Protein AF-A0A7C1A187-F1 (afdb_monomer_lite)

pLDDT: mean 88.08, std 11.47, range [47.03, 96.62]

Foldseek 3Di:
DVVLVVLLVVLLVVLVVVPDDQQVDEQEEADVSSVVSSVSNVHAYEHACCDPDHPVVVVVSVHHYHPDPVVPDDPD

Radius of gyration: 12.78 Å; chains: 1; bounding box: 29×26×33 Å

Sequence (76 aa):
NHYAESKVERGKKWIAELNLNPQDVLLIGDTAHDYIVSRNIGSDCLLIANGHHNYERLAKLGVEVINSLKEITGNL

Secondary structure (DSSP, 8-state):
-HHHHHHHHHHHHHHHHHTS-GGG-EEEESSHHHHHHHHHHT-EEEEETTSSS-HHHHHTTSSEEES-GGG-----

Structure (mmCIF, N/CA/C/O backbone):
data_AF-A0A7C1A187-F1
#
_entry.id   AF-A0A7C1A187-F1
#
loop_
_atom_site.group_PDB
_atom_site.id
_atom_site.type_symbol
_atom_site.label_atom_id
_atom_site.label_alt_id
_atom_site.label_comp_id
_atom_site.label_asym_id
_atom_site.label_entity_id
_atom_site.label_seq_id
_atom_site.pdbx_PDB_ins_code
_atom_site.Cartn_x
_atom_site.Cartn_y
_atom_site.Cartn_z
_atom_site.occupancy
_atom_site.B_iso_or_equiv
_atom_site.auth_seq_id
_atom_site.auth_comp_id
_atom_site.auth_asym_id
_atom_site.auth_atom_id
_atom_site.pdbx_PDB_model_num
ATOM 1 N N . ASN A 1 1 ? 13.003 -9.982 0.562 1.00 55.44 1 ASN A N 1
ATOM 2 C CA . ASN A 1 1 ? 12.006 -10.697 1.393 1.00 55.44 1 ASN A CA 1
ATOM 3 C C . ASN A 1 1 ? 11.979 -10.231 2.851 1.00 55.44 1 ASN A C 1
ATOM 5 O O . ASN A 1 1 ? 10.887 -9.950 3.313 1.00 55.44 1 ASN A O 1
ATOM 9 N N . HIS A 1 2 ? 13.107 -10.000 3.543 1.00 55.00 2 HIS A N 1
ATOM 10 C CA . HIS A 1 2 ? 13.092 -9.500 4.941 1.00 55.00 2 HIS A CA 1
ATOM 11 C C . HIS A 1 2 ? 12.390 -8.141 5.171 1.00 55.00 2 HIS A C 1
ATOM 13 O O . HIS A 1 2 ? 11.770 -7.924 6.209 1.00 55.00 2 HIS A O 1
ATOM 19 N N . TYR A 1 3 ? 12.428 -7.218 4.203 1.00 60.19 3 TYR A N 1
ATOM 20 C CA . TYR A 1 3 ? 11.741 -5.923 4.340 1.00 60.19 3 TYR A CA 1
ATOM 21 C C . TYR A 1 3 ? 10.209 -6.030 4.254 1.00 60.19 3 TYR A C 1
ATOM 23 O O . TYR A 1 3 ? 9.517 -5.189 4.821 1.00 60.19 3 TYR A O 1
ATOM 31 N N . ALA A 1 4 ? 9.676 -7.065 3.591 1.00 64.56 4 ALA A N 1
ATOM 32 C CA . ALA A 1 4 ? 8.233 -7.284 3.475 1.00 64.56 4 ALA A CA 1
ATOM 33 C C . ALA A 1 4 ? 7.620 -7.608 4.842 1.00 64.56 4 ALA A C 1
ATOM 35 O O . ALA A 1 4 ? 6.646 -6.989 5.255 1.00 64.56 4 ALA A O 1
ATOM 36 N N . GLU A 1 5 ? 8.245 -8.542 5.561 1.00 76.38 5 GLU A N 1
ATOM 37 C CA . GLU A 1 5 ? 7.762 -9.053 6.846 1.00 76.38 5 GLU A CA 1
ATOM 38 C C . GLU A 1 5 ? 7.676 -7.939 7.896 1.00 76.38 5 GLU A C 1
ATOM 40 O O . GLU A 1 5 ? 6.655 -7.790 8.565 1.00 76.38 5 GLU A O 1
ATOM 45 N N . SER A 1 6 ? 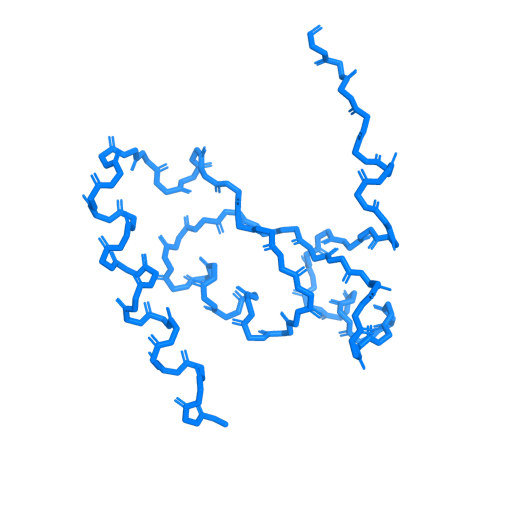8.696 -7.076 7.975 1.00 86.69 6 SER A N 1
ATOM 46 C CA . SER A 1 6 ? 8.6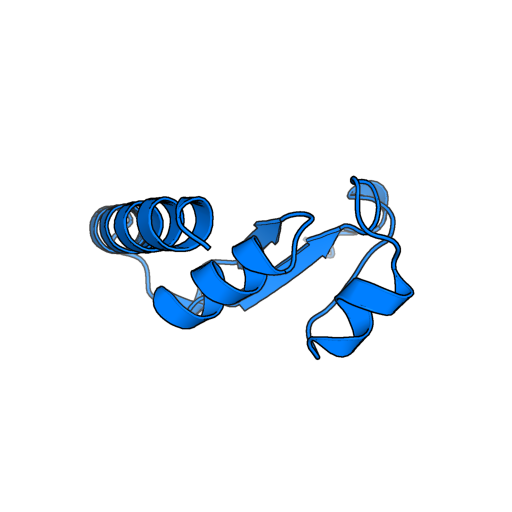80 -5.955 8.926 1.00 86.69 6 SER A CA 1
ATOM 47 C C . SER A 1 6 ? 7.622 -4.890 8.604 1.00 86.69 6 SER A C 1
ATOM 49 O O . SER A 1 6 ? 7.089 -4.265 9.525 1.00 86.69 6 SER A O 1
ATOM 51 N N . LYS A 1 7 ? 7.287 -4.684 7.320 1.00 89.00 7 LYS A N 1
ATOM 52 C CA . LYS A 1 7 ? 6.194 -3.791 6.904 1.00 89.00 7 LYS A CA 1
ATOM 53 C C . LYS A 1 7 ? 4.822 -4.402 7.188 1.00 89.00 7 LYS A C 1
ATOM 55 O O . LYS A 1 7 ? 3.947 -3.682 7.656 1.00 89.00 7 LYS A O 1
ATOM 60 N N . VAL A 1 8 ? 4.645 -5.705 6.957 1.00 94.00 8 VAL A N 1
ATOM 61 C CA . VAL A 1 8 ? 3.385 -6.415 7.240 1.00 94.00 8 VAL A CA 1
ATOM 62 C C . VAL A 1 8 ? 3.033 -6.309 8.720 1.00 94.00 8 VAL A C 1
ATOM 64 O O . VAL A 1 8 ? 1.927 -5.895 9.060 1.00 94.00 8 VAL A O 1
ATOM 67 N N . GLU A 1 9 ? 3.984 -6.602 9.607 1.00 93.81 9 GLU A N 1
ATOM 68 C CA . GLU A 1 9 ? 3.736 -6.531 11.050 1.00 93.81 9 GLU A CA 1
ATOM 69 C C . GLU A 1 9 ? 3.447 -5.104 11.522 1.00 93.81 9 GLU A C 1
ATOM 71 O O . GLU A 1 9 ? 2.593 -4.886 12.381 1.00 93.81 9 GLU A O 1
ATOM 76 N N . ARG A 1 10 ? 4.103 -4.104 10.924 1.00 93.38 10 ARG A N 1
ATOM 77 C CA . ARG A 1 10 ? 3.811 -2.696 11.215 1.00 93.38 10 ARG A CA 1
ATOM 78 C C . ARG A 1 10 ? 2.424 -2.282 10.713 1.00 93.38 10 ARG A C 1
ATOM 80 O O . ARG A 1 10 ? 1.712 -1.597 11.437 1.00 93.38 10 ARG A O 1
ATOM 87 N N . GLY A 1 11 ? 2.029 -2.731 9.523 1.00 93.19 11 GLY A N 1
ATOM 88 C CA . GLY A 1 11 ? 0.710 -2.466 8.950 1.00 93.19 11 GLY A CA 1
ATOM 89 C C . GLY A 1 11 ? -0.422 -3.062 9.787 1.00 93.19 11 GLY A C 1
ATOM 90 O O . GLY A 1 11 ? -1.398 -2.373 10.063 1.00 93.19 11 GLY A O 1
ATOM 91 N N . LYS A 1 12 ? -0.273 -4.308 10.258 1.00 94.06 12 LYS A N 1
ATOM 92 C CA . LYS A 1 12 ? -1.266 -4.953 11.136 1.00 94.06 12 LYS A CA 1
ATOM 93 C C . LYS A 1 12 ? -1.454 -4.199 12.451 1.00 94.06 12 LYS A C 1
ATOM 95 O O . LYS A 1 12 ? -2.582 -4.034 12.901 1.00 94.06 12 LYS A O 1
ATOM 100 N N . LYS A 1 13 ? -0.360 -3.726 13.061 1.00 94.62 13 LYS A N 1
ATOM 101 C CA . LYS A 1 13 ? -0.435 -2.896 14.275 1.00 94.62 13 LYS A CA 1
ATOM 102 C C . LYS A 1 13 ? -1.180 -1.595 14.002 1.00 94.62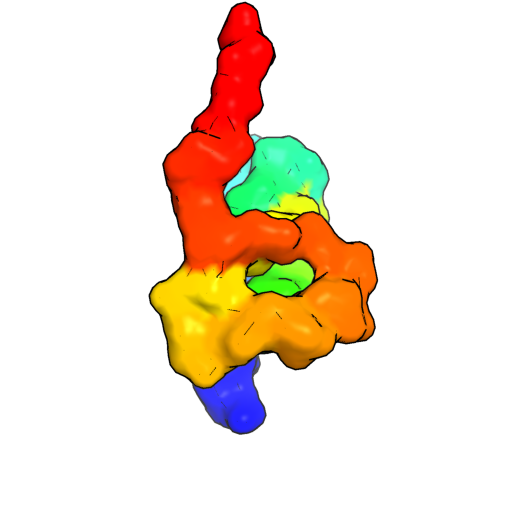 13 LYS A C 1
ATOM 104 O O . LYS A 1 13 ? -2.104 -1.259 14.729 1.00 94.62 13 LYS A O 1
ATOM 109 N N . TRP A 1 14 ? -0.829 -0.921 12.911 1.00 94.62 14 TRP A N 1
ATOM 110 C CA . TRP A 1 14 ? -1.433 0.358 12.562 1.00 94.62 14 TRP A CA 1
ATOM 111 C C . TRP A 1 14 ? -2.934 0.246 12.262 1.00 94.62 14 TRP A C 1
ATOM 113 O O . TRP A 1 14 ? -3.711 1.063 12.749 1.00 94.62 14 TRP A O 1
ATOM 123 N N . ILE A 1 15 ? -3.370 -0.791 11.534 1.00 94.19 15 ILE A N 1
ATOM 124 C CA . ILE A 1 15 ? -4.799 -0.964 11.234 1.00 94.19 15 ILE A CA 1
ATOM 125 C C . ILE A 1 15 ? -5.623 -1.289 12.485 1.00 94.19 15 ILE A C 1
ATOM 127 O O . ILE A 1 15 ? -6.755 -0.832 12.606 1.00 94.19 15 ILE A O 1
ATOM 131 N N . ALA A 1 16 ? -5.041 -2.015 13.446 1.00 92.94 16 ALA A N 1
ATOM 132 C CA . ALA A 1 16 ? -5.680 -2.280 14.731 1.00 92.94 16 ALA A CA 1
ATOM 133 C C . ALA A 1 16 ? -5.817 -1.006 15.589 1.00 92.94 16 ALA A C 1
ATOM 135 O O . ALA A 1 16 ? -6.800 -0.858 16.309 1.00 92.94 16 ALA A O 1
ATOM 136 N N . GLU A 1 17 ? -4.857 -0.080 15.497 1.00 95.69 17 GLU A N 1
ATOM 137 C CA . GLU A 1 17 ? -4.873 1.204 16.214 1.00 95.69 17 GLU A CA 1
ATOM 138 C C . GLU A 1 17 ? -5.840 2.228 15.598 1.00 95.69 17 GLU A C 1
ATOM 140 O O . GLU A 1 17 ? -6.402 3.047 16.321 1.00 95.69 17 GLU A O 1
ATOM 145 N N . LEU A 1 18 ? -6.059 2.178 14.278 1.00 92.50 18 LEU A N 1
ATOM 146 C CA . LEU A 1 18 ? -6.949 3.098 13.556 1.00 92.50 18 LEU A CA 1
ATOM 147 C C . LEU A 1 18 ? -8.424 2.975 13.968 1.00 92.50 18 LEU A C 1
ATOM 149 O O . LEU A 1 18 ? -9.176 3.928 13.781 1.00 92.50 18 LEU A O 1
ATOM 153 N N . ASN A 1 19 ? -8.839 1.828 14.521 1.00 89.50 19 ASN A N 1
ATOM 154 C CA . ASN A 1 19 ? -10.234 1.531 14.876 1.00 89.50 19 ASN A CA 1
ATOM 155 C C . ASN A 1 19 ? -11.226 1.792 13.717 1.00 89.50 19 ASN A C 1
ATOM 157 O O . ASN A 1 19 ? -12.360 2.223 13.928 1.00 89.50 19 ASN A O 1
ATOM 161 N N . LEU A 1 20 ? -10.778 1.540 12.484 1.00 93.00 20 LEU A N 1
ATOM 162 C CA . LEU A 1 20 ? -11.576 1.577 11.259 1.00 93.00 20 LEU A CA 1
ATOM 163 C C . LEU A 1 20 ? -11.765 0.154 10.735 1.00 93.00 20 LEU A C 1
ATOM 165 O O . LEU A 1 20 ? -10.956 -0.734 11.017 1.00 93.00 20 LEU A O 1
ATOM 169 N N . ASN A 1 21 ? -12.803 -0.065 9.928 1.00 94.12 21 ASN A N 1
ATOM 170 C CA . ASN A 1 21 ? -12.860 -1.274 9.118 1.00 94.12 21 ASN A CA 1
ATOM 171 C C . ASN A 1 21 ? -11.710 -1.211 8.095 1.00 94.12 21 ASN A C 1
ATOM 173 O O 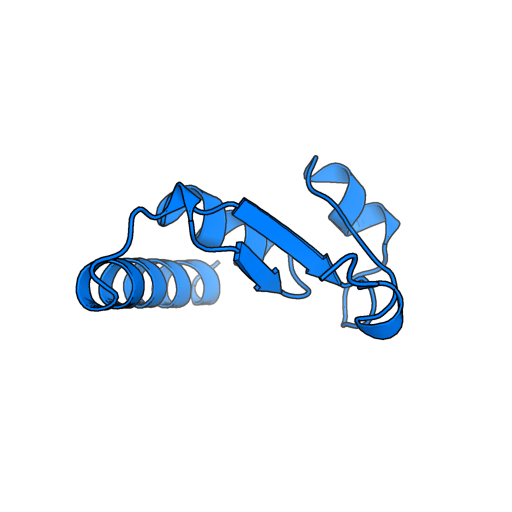. ASN A 1 21 ? -11.599 -0.205 7.396 1.00 94.12 21 ASN A O 1
ATOM 177 N N . PRO A 1 22 ? -10.859 -2.244 7.964 1.00 94.94 22 PRO A N 1
ATOM 178 C CA . PRO A 1 22 ? -9.779 -2.238 6.979 1.00 94.94 22 PRO A CA 1
ATOM 179 C C . PRO A 1 22 ? -10.229 -1.953 5.539 1.00 94.94 22 PRO A C 1
ATOM 181 O O . PRO A 1 22 ? -9.459 -1.385 4.772 1.00 94.94 22 PRO A O 1
ATOM 184 N N . GLN A 1 23 ? -11.472 -2.297 5.190 1.00 94.94 23 GLN A N 1
ATOM 185 C CA . GLN A 1 23 ? -12.063 -2.017 3.874 1.00 94.94 23 GLN A CA 1
ATOM 186 C C . GLN A 1 23 ? -12.368 -0.527 3.641 1.00 94.94 23 GLN A C 1
ATOM 188 O O . GLN A 1 23 ? -12.493 -0.108 2.499 1.00 94.94 23 GLN A O 1
ATOM 193 N N . ASP A 1 24 ? -12.432 0.284 4.700 1.00 95.31 24 ASP A N 1
ATOM 194 C CA . ASP A 1 24 ? -12.580 1.743 4.603 1.00 95.31 24 ASP A CA 1
ATOM 195 C C . ASP A 1 24 ? -11.214 2.451 4.483 1.00 95.31 24 ASP A C 1
ATOM 197 O O . ASP A 1 24 ? -11.125 3.679 4.518 1.00 95.31 24 ASP A O 1
ATOM 201 N N . VAL A 1 25 ? -10.123 1.684 4.377 1.00 95.56 25 VAL A N 1
ATOM 202 C CA . VAL A 1 25 ? -8.752 2.190 4.287 1.00 95.56 25 VAL A CA 1
ATOM 203 C C . VAL A 1 25 ? -8.168 1.850 2.920 1.00 95.56 25 VAL A C 1
ATOM 205 O O . VAL A 1 25 ? -8.194 0.704 2.476 1.00 95.56 25 VAL A O 1
ATOM 208 N N . LEU A 1 26 ? -7.574 2.851 2.270 1.00 95.50 26 LEU A N 1
ATOM 209 C CA . LEU A 1 26 ? -6.819 2.680 1.031 1.00 95.50 26 LEU A CA 1
ATOM 210 C C . LEU A 1 26 ? -5.317 2.751 1.319 1.00 95.50 26 LEU A C 1
ATOM 212 O O . LEU A 1 26 ? -4.807 3.787 1.751 1.00 95.50 26 LEU A O 1
ATOM 216 N N . LEU A 1 27 ? -4.590 1.666 1.045 1.00 95.62 27 LEU A N 1
ATOM 217 C CA . LEU A 1 27 ? -3.130 1.663 1.099 1.00 95.62 27 LEU A CA 1
ATOM 218 C C . LEU A 1 27 ? -2.560 2.119 -0.246 1.00 95.62 27 LEU A C 1
ATOM 220 O O . LEU A 1 27 ? -2.744 1.455 -1.267 1.00 95.62 27 LEU A O 1
ATOM 224 N N . ILE A 1 28 ? -1.816 3.224 -0.230 1.00 94.75 28 ILE A N 1
ATOM 225 C CA . ILE A 1 28 ? -1.145 3.771 -1.413 1.00 94.75 28 ILE A CA 1
ATOM 226 C C . ILE A 1 28 ? 0.362 3.497 -1.326 1.00 94.75 28 ILE A C 1
ATOM 228 O O . ILE A 1 28 ? 0.993 3.836 -0.324 1.00 94.75 28 ILE A O 1
ATOM 232 N N . GLY A 1 29 ? 0.948 2.893 -2.363 1.00 92.69 29 GLY A N 1
ATOM 233 C CA . GLY A 1 29 ? 2.380 2.564 -2.416 1.00 92.69 29 GLY A CA 1
ATOM 234 C C . GLY A 1 29 ? 2.945 2.537 -3.837 1.00 92.69 29 GLY A C 1
ATOM 235 O O . GLY A 1 29 ? 2.234 2.812 -4.795 1.00 92.69 29 GLY A O 1
ATOM 236 N N . ASP A 1 30 ? 4.225 2.209 -3.998 1.00 92.62 30 ASP A N 1
ATOM 237 C CA . ASP A 1 30 ? 4.914 2.181 -5.303 1.00 92.62 30 ASP A CA 1
ATOM 238 C C . ASP A 1 30 ? 5.577 0.827 -5.607 1.00 92.62 30 ASP A C 1
ATOM 240 O O . ASP A 1 30 ? 6.235 0.648 -6.637 1.00 92.62 30 ASP A O 1
ATOM 244 N N . THR A 1 31 ? 5.399 -0.166 -4.729 1.00 92.00 31 THR A N 1
ATOM 245 C CA . THR A 1 31 ? 6.024 -1.479 -4.882 1.00 92.00 31 THR A CA 1
ATOM 246 C C . THR A 1 31 ? 5.056 -2.645 -4.718 1.00 92.00 31 THR A C 1
ATOM 248 O O . THR A 1 31 ? 4.038 -2.572 -4.035 1.00 92.00 31 THR A O 1
ATOM 251 N N . ALA A 1 32 ? 5.447 -3.805 -5.258 1.00 91.31 32 ALA A N 1
ATOM 252 C CA . ALA A 1 32 ? 4.751 -5.068 -5.003 1.00 91.31 32 ALA A CA 1
ATOM 253 C C . ALA A 1 32 ? 4.728 -5.456 -3.511 1.00 91.31 32 ALA A C 1
ATOM 255 O O . ALA A 1 32 ? 3.893 -6.252 -3.092 1.00 91.31 32 ALA A O 1
ATOM 256 N N . HIS A 1 33 ? 5.638 -4.907 -2.699 1.00 91.56 33 HIS A N 1
ATOM 257 C CA . HIS A 1 33 ? 5.623 -5.140 -1.258 1.00 91.56 33 HIS A CA 1
ATOM 258 C C . HIS A 1 33 ? 4.441 -4.435 -0.597 1.00 91.56 33 HIS A C 1
ATOM 260 O O . HIS A 1 33 ? 3.852 -4.993 0.320 1.00 91.56 33 HIS A O 1
ATOM 266 N N . ASP A 1 34 ? 4.072 -3.248 -1.071 1.00 92.75 34 ASP A N 1
ATOM 267 C CA . ASP A 1 34 ? 2.953 -2.485 -0.519 1.00 92.75 34 ASP A CA 1
ATOM 268 C C . ASP A 1 34 ? 1.620 -3.182 -0.840 1.00 92.75 34 ASP A C 1
ATOM 270 O O . ASP A 1 34 ? 0.769 -3.307 0.038 1.00 92.75 34 ASP A O 1
ATOM 274 N N . TYR A 1 35 ? 1.512 -3.797 -2.025 1.00 94.75 35 TYR A N 1
ATOM 275 C CA . TYR A 1 35 ? 0.436 -4.744 -2.340 1.00 94.75 35 TYR A CA 1
ATOM 276 C C . TYR A 1 35 ? 0.383 -5.921 -1.353 1.00 94.75 35 TYR A C 1
ATOM 278 O O . TYR A 1 35 ? -0.668 -6.230 -0.801 1.00 94.75 35 TYR A O 1
ATOM 286 N N . ILE A 1 36 ? 1.513 -6.576 -1.064 1.00 94.56 36 ILE A N 1
ATOM 287 C CA . ILE A 1 36 ? 1.540 -7.684 -0.090 1.00 94.56 36 ILE A CA 1
ATOM 288 C C . ILE A 1 36 ? 1.078 -7.210 1.296 1.00 94.56 36 ILE A C 1
ATOM 290 O O . ILE A 1 36 ? 0.345 -7.930 1.979 1.00 94.56 36 ILE A O 1
ATOM 294 N N . VAL A 1 37 ? 1.481 -6.008 1.716 1.00 95.38 37 VAL A N 1
ATOM 295 C CA . VAL A 1 37 ? 1.041 -5.418 2.985 1.00 95.38 37 VAL A CA 1
ATOM 296 C C . VAL A 1 37 ? -0.470 -5.198 2.978 1.00 95.38 37 VAL A C 1
ATOM 298 O O . VAL A 1 37 ? -1.118 -5.653 3.919 1.00 95.38 37 VAL A O 1
ATOM 301 N N . SER A 1 38 ? -1.040 -4.603 1.923 1.00 96.06 38 SER A N 1
ATOM 302 C CA . SER A 1 38 ? -2.486 -4.341 1.832 1.00 96.06 38 SER A CA 1
ATOM 303 C C . SER A 1 38 ? -3.307 -5.626 1.981 1.00 96.06 38 SER A C 1
ATOM 305 O O . SER A 1 38 ? -4.257 -5.680 2.762 1.00 96.06 38 SER A O 1
ATOM 307 N N . ARG A 1 39 ? -2.875 -6.716 1.327 1.00 95.88 39 ARG A N 1
ATOM 308 C CA . ARG A 1 39 ? -3.531 -8.030 1.428 1.00 95.88 39 ARG A CA 1
ATOM 309 C C . ARG A 1 39 ? -3.495 -8.599 2.843 1.00 95.88 39 ARG A C 1
ATOM 311 O O . ARG A 1 39 ? -4.445 -9.260 3.245 1.00 95.88 39 ARG A O 1
ATOM 318 N N . ASN A 1 40 ? -2.417 -8.358 3.586 1.00 95.62 40 ASN A N 1
ATOM 319 C CA . ASN A 1 40 ? -2.269 -8.853 4.955 1.00 95.62 40 ASN A CA 1
ATOM 320 C C . ASN A 1 40 ? -3.040 -8.024 5.986 1.00 95.62 40 ASN A C 1
ATOM 322 O O . ASN A 1 40 ? -3.429 -8.573 7.014 1.00 95.62 40 ASN A O 1
ATOM 326 N N . ILE A 1 41 ? -3.231 -6.725 5.743 1.00 95.25 41 ILE A N 1
ATOM 327 C CA . ILE A 1 41 ? -4.019 -5.860 6.634 1.00 95.25 41 ILE A CA 1
ATOM 328 C C . ILE A 1 41 ? -5.504 -5.834 6.260 1.00 95.25 41 ILE A C 1
ATOM 330 O O . ILE A 1 41 ? -6.314 -5.375 7.056 1.00 95.25 41 ILE A O 1
ATOM 334 N N . GLY A 1 42 ? -5.861 -6.358 5.084 1.00 95.69 42 GLY A N 1
ATOM 335 C CA . GLY A 1 42 ? -7.238 -6.438 4.606 1.00 95.69 42 GLY A CA 1
ATOM 336 C C . GLY A 1 42 ? -7.765 -5.125 4.033 1.00 95.69 42 GLY A C 1
ATOM 337 O O . GLY A 1 42 ? -8.965 -4.896 4.120 1.00 95.69 42 GLY A O 1
ATOM 338 N N . SER A 1 43 ? -6.891 -4.281 3.483 1.00 96.62 43 SER A N 1
ATOM 339 C CA . SER A 1 43 ? -7.254 -2.991 2.891 1.00 96.62 43 SER A CA 1
ATOM 340 C C . SER A 1 43 ? -7.255 -3.038 1.365 1.00 96.62 43 SER A C 1
ATOM 342 O O . SER A 1 43 ? -6.580 -3.881 0.753 1.00 96.62 43 SER A O 1
ATOM 344 N N . ASP A 1 44 ? -7.923 -2.063 0.750 1.00 96.12 44 ASP A N 1
ATOM 345 C CA . ASP A 1 44 ? -7.739 -1.782 -0.671 1.00 96.12 44 ASP A CA 1
ATOM 346 C C . ASP A 1 44 ? -6.325 -1.259 -0.946 1.00 96.12 44 ASP A C 1
ATOM 348 O O . ASP A 1 44 ? -5.584 -0.860 -0.035 1.00 96.12 44 ASP A O 1
ATOM 352 N N . CYS A 1 45 ? -5.918 -1.317 -2.216 1.00 96.50 45 CYS A N 1
ATOM 353 C CA . CYS A 1 45 ? -4.583 -0.926 -2.644 1.00 96.50 45 CYS A CA 1
ATOM 354 C C . CYS A 1 45 ? -4.598 -0.176 -3.968 1.00 96.50 45 CYS A C 1
ATOM 356 O O . CYS A 1 45 ? -5.152 -0.657 -4.954 1.00 96.50 45 CYS A O 1
ATOM 358 N N . LEU A 1 46 ? -3.902 0.956 -3.976 1.00 95.25 46 LEU A N 1
ATOM 359 C CA . LEU A 1 46 ? -3.598 1.743 -5.159 1.00 95.25 46 LEU A CA 1
ATOM 360 C C . LEU A 1 46 ? -2.079 1.846 -5.286 1.00 95.25 46 LEU A C 1
ATOM 362 O O . LEU A 1 46 ? -1.394 2.242 -4.339 1.00 95.25 46 LEU A O 1
ATOM 366 N N . LEU A 1 47 ? -1.538 1.494 -6.449 1.00 95.25 47 LEU A N 1
ATOM 367 C CA . LEU A 1 47 ? -0.104 1.594 -6.702 1.00 95.25 47 LEU A CA 1
ATOM 368 C C . LEU A 1 47 ? 0.214 2.763 -7.632 1.00 95.25 47 LEU A C 1
ATOM 370 O O . LEU A 1 47 ? -0.524 3.062 -8.565 1.00 95.25 47 LEU A O 1
ATOM 374 N N . ILE A 1 48 ? 1.345 3.417 -7.396 1.00 93.62 48 ILE A N 1
ATOM 375 C CA . ILE A 1 48 ? 1.805 4.538 -8.209 1.00 93.62 48 ILE A CA 1
ATOM 376 C C . ILE A 1 48 ? 3.065 4.112 -8.956 1.00 93.62 48 ILE A C 1
ATOM 378 O O . ILE A 1 48 ? 4.115 3.878 -8.358 1.00 93.62 48 ILE A O 1
ATOM 382 N N . ALA A 1 49 ? 2.989 4.077 -10.283 1.00 90.94 49 ALA A N 1
ATOM 383 C CA . ALA A 1 49 ? 4.096 3.770 -11.186 1.00 90.94 49 ALA A CA 1
ATOM 384 C C . ALA A 1 49 ? 5.069 4.953 -11.374 1.00 90.94 49 ALA A C 1
ATOM 386 O O . ALA A 1 49 ? 5.551 5.201 -12.475 1.00 90.94 49 ALA A O 1
ATOM 387 N N . ASN A 1 50 ? 5.355 5.690 -10.298 1.00 78.00 50 ASN A N 1
ATOM 388 C CA . ASN A 1 50 ? 6.271 6.838 -10.285 1.00 78.00 50 ASN A CA 1
ATOM 389 C C . ASN A 1 50 ? 7.544 6.574 -9.451 1.00 78.00 50 ASN A C 1
ATOM 391 O O . ASN A 1 50 ? 8.289 7.504 -9.147 1.00 78.00 50 ASN A O 1
ATOM 395 N N . GLY A 1 51 ? 7.754 5.322 -9.022 1.00 67.12 51 GLY A N 1
ATOM 396 C CA . GLY A 1 51 ? 8.894 4.864 -8.217 1.00 67.12 51 GLY A CA 1
ATOM 397 C C . GLY A 1 51 ? 9.904 4.009 -9.002 1.00 67.12 51 GLY A C 1
ATOM 398 O O . GLY A 1 51 ? 10.021 4.109 -10.219 1.00 67.12 51 GLY A O 1
ATOM 399 N N . HIS A 1 52 ? 10.634 3.122 -8.310 1.00 63.31 52 HIS A N 1
ATOM 400 C CA . HIS A 1 52 ? 11.649 2.222 -8.908 1.00 63.31 52 HIS A CA 1
ATOM 401 C C . HIS A 1 52 ? 11.075 1.117 -9.823 1.00 63.31 52 HIS A C 1
ATOM 403 O O . HIS A 1 52 ? 11.829 0.432 -10.520 1.00 63.31 52 HIS A O 1
ATOM 409 N N . HIS A 1 53 ? 9.761 0.885 -9.803 1.00 68.56 53 HIS A N 1
ATOM 410 C CA . HIS A 1 53 ? 9.097 -0.134 -10.615 1.00 68.56 53 HIS A CA 1
ATOM 411 C C . HIS A 1 53 ? 8.254 0.500 -11.723 1.00 68.56 53 HIS A C 1
ATOM 413 O O . HIS A 1 53 ? 7.490 1.427 -11.480 1.00 68.56 53 HIS A O 1
ATOM 419 N N . ASN A 1 54 ? 8.381 -0.039 -12.939 1.00 81.38 54 ASN A N 1
ATOM 420 C CA . ASN A 1 54 ? 7.601 0.400 -14.091 1.00 81.38 54 ASN A CA 1
ATOM 421 C C . ASN A 1 54 ? 6.141 -0.090 -14.013 1.00 81.38 54 ASN A C 1
ATOM 423 O O . ASN A 1 54 ? 5.840 -1.115 -13.394 1.00 81.38 54 ASN A O 1
ATOM 427 N N . TYR A 1 55 ? 5.240 0.641 -14.673 1.00 86.69 55 TYR A N 1
ATOM 428 C CA . TYR A 1 55 ? 3.795 0.388 -14.684 1.00 86.69 55 TYR A CA 1
ATOM 429 C C . TYR A 1 55 ? 3.439 -1.070 -15.006 1.00 86.69 55 TYR A C 1
ATOM 431 O O . TYR A 1 55 ? 2.685 -1.709 -14.273 1.00 86.69 55 TYR A O 1
ATOM 439 N N . GLU A 1 56 ? 4.048 -1.635 -16.052 1.00 88.19 56 GLU A N 1
ATOM 440 C CA . GLU A 1 56 ? 3.777 -3.001 -16.520 1.00 88.19 56 GLU A CA 1
ATOM 441 C C . GLU A 1 56 ? 3.994 -4.072 -15.447 1.00 88.19 56 GLU A C 1
ATOM 443 O O . GLU A 1 56 ? 3.316 -5.101 -15.441 1.00 88.19 56 GLU A O 1
ATOM 448 N N . ARG A 1 57 ? 4.951 -3.866 -14.536 1.00 89.50 57 ARG A N 1
ATOM 449 C CA . ARG A 1 57 ? 5.205 -4.800 -13.439 1.00 89.50 57 ARG A CA 1
ATOM 450 C C . ARG A 1 57 ? 4.120 -4.719 -12.373 1.00 89.50 57 ARG A C 1
ATOM 452 O O . ARG A 1 57 ? 3.722 -5.760 -11.857 1.00 89.50 57 ARG A O 1
ATOM 459 N N . LEU A 1 58 ? 3.681 -3.511 -12.029 1.00 91.44 58 LEU A N 1
ATOM 460 C CA . LEU A 1 58 ? 2.673 -3.291 -10.992 1.00 91.44 58 LEU A CA 1
ATOM 461 C C . LEU A 1 58 ? 1.282 -3.707 -11.485 1.00 91.44 58 LEU A C 1
ATOM 463 O O . LEU A 1 58 ? 0.558 -4.372 -10.752 1.00 91.44 58 LEU A O 1
ATOM 467 N N . ALA A 1 59 ? 0.956 -3.434 -12.751 1.00 90.12 59 ALA A N 1
ATOM 468 C CA . ALA A 1 59 ? -0.333 -3.783 -13.352 1.00 90.12 59 ALA A CA 1
ATOM 469 C C . ALA A 1 59 ? -0.620 -5.298 -13.327 1.00 90.12 59 ALA A C 1
ATOM 471 O O . ALA A 1 59 ? -1.770 -5.722 -13.230 1.00 90.12 59 ALA A O 1
ATOM 472 N N . LYS A 1 60 ? 0.425 -6.140 -13.333 1.00 93.50 60 LYS A N 1
ATOM 473 C CA . LYS A 1 60 ? 0.300 -7.606 -13.213 1.00 93.50 60 LYS A CA 1
ATOM 474 C C . LYS A 1 60 ? -0.221 -8.080 -11.853 1.00 93.50 60 LYS A C 1
ATOM 476 O O . LYS A 1 60 ? -0.587 -9.244 -11.734 1.00 93.50 60 LYS A O 1
ATOM 481 N N . LEU A 1 61 ? -0.240 -7.219 -10.834 1.00 92.25 61 LEU A N 1
ATOM 482 C CA . LEU A 1 61 ? -0.731 -7.550 -9.492 1.00 92.25 61 LEU A CA 1
ATOM 483 C C . LEU A 1 61 ? -2.264 -7.497 -9.387 1.00 92.25 61 LEU A C 1
ATOM 485 O O . LEU A 1 61 ? -2.809 -7.896 -8.360 1.00 92.25 61 LEU A O 1
ATOM 489 N N . GLY A 1 62 ? -2.956 -7.031 -10.435 1.00 92.38 62 GLY A N 1
ATOM 490 C CA . GLY A 1 62 ? -4.420 -6.985 -10.479 1.00 92.38 62 GLY A CA 1
ATOM 491 C C . GLY A 1 62 ? -5.037 -5.916 -9.576 1.00 92.38 62 GLY A C 1
ATOM 492 O O . GLY A 1 62 ? -6.185 -6.060 -9.168 1.00 92.38 62 GLY A O 1
ATOM 493 N N . VAL A 1 63 ? -4.275 -4.871 -9.246 1.00 93.75 63 VAL A N 1
ATOM 494 C CA . VAL A 1 63 ? -4.745 -3.686 -8.516 1.00 93.75 63 VAL A CA 1
ATOM 495 C C . VAL A 1 63 ? -4.655 -2.456 -9.401 1.00 93.75 63 VAL A C 1
ATOM 497 O O . VAL A 1 63 ? -3.946 -2.467 -10.410 1.00 93.75 63 VAL A O 1
ATOM 500 N N . GLU A 1 64 ? -5.369 -1.401 -9.024 1.00 94.62 64 GLU A N 1
ATOM 501 C CA . GLU A 1 64 ? -5.301 -0.134 -9.735 1.00 94.62 64 GLU A CA 1
ATOM 502 C C . GLU A 1 64 ? -3.882 0.441 -9.666 1.00 94.62 64 GLU A C 1
ATOM 504 O O . GLU A 1 64 ? -3.235 0.453 -8.611 1.00 94.62 64 GLU A O 1
ATOM 509 N N . VAL A 1 65 ? -3.387 0.888 -10.820 1.00 94.81 65 VAL A N 1
ATOM 510 C CA . VAL A 1 65 ? -2.080 1.524 -10.952 1.00 94.81 65 VAL A CA 1
ATOM 511 C C . VAL A 1 65 ? -2.253 2.841 -11.691 1.00 94.81 65 VAL A C 1
ATOM 513 O O . VAL A 1 65 ? -2.775 2.853 -12.805 1.00 94.81 65 VAL A O 1
ATOM 516 N N . ILE A 1 66 ? -1.768 3.924 -11.094 1.00 93.12 66 ILE A N 1
ATOM 517 C CA . ILE A 1 66 ? -1.731 5.269 -11.685 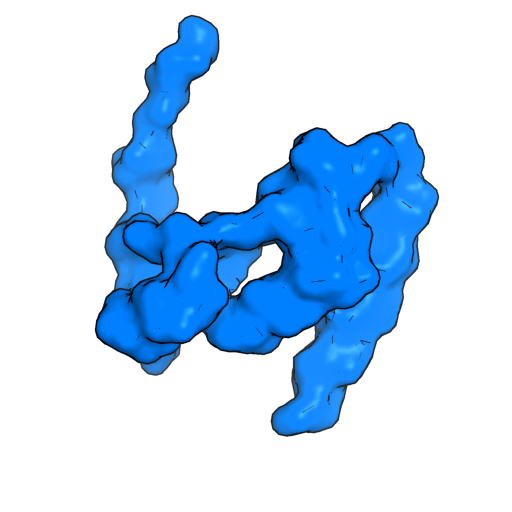1.00 93.12 66 ILE A CA 1
ATOM 518 C C . ILE A 1 66 ? -0.280 5.701 -11.908 1.00 93.12 66 ILE A C 1
ATOM 520 O O . ILE A 1 66 ? 0.624 5.223 -11.222 1.00 93.12 66 ILE A O 1
ATOM 524 N N . ASN A 1 67 ? -0.010 6.600 -12.853 1.00 90.56 67 ASN A N 1
ATOM 525 C CA . ASN A 1 67 ? 1.358 7.084 -13.098 1.00 90.56 67 ASN A CA 1
ATOM 526 C C . ASN A 1 67 ? 1.740 8.237 -12.164 1.00 90.56 67 ASN A C 1
ATOM 528 O O . ASN A 1 67 ? 2.919 8.494 -11.943 1.00 90.56 67 ASN A O 1
ATOM 532 N N . SER A 1 68 ? 0.766 8.945 -11.598 1.00 88.69 68 SER A N 1
ATOM 533 C CA . SER A 1 68 ? 0.999 10.045 -10.669 1.00 88.69 68 SER A CA 1
ATOM 534 C C . SER A 1 68 ? -0.189 10.247 -9.740 1.00 88.69 68 SER A C 1
ATOM 536 O O . SER A 1 68 ? -1.329 10.134 -10.169 1.00 88.69 68 SER A O 1
ATOM 538 N N . LEU A 1 69 ? 0.065 10.697 -8.505 1.00 88.25 69 LEU A N 1
ATOM 539 C CA . LEU A 1 69 ? -0.989 11.170 -7.591 1.00 88.25 69 LEU A CA 1
ATOM 540 C C . LEU A 1 69 ? -1.886 12.255 -8.208 1.00 88.25 69 LEU A C 1
ATOM 542 O O . LEU A 1 69 ? -3.013 12.429 -7.766 1.00 88.25 69 LEU A O 1
ATOM 546 N N . LYS A 1 70 ? -1.410 12.973 -9.234 1.00 88.31 70 LYS A N 1
ATOM 547 C CA . LYS A 1 70 ? -2.202 13.971 -9.972 1.00 88.31 70 LYS A CA 1
ATOM 548 C C . LYS A 1 70 ? -3.399 13.375 -10.723 1.00 88.31 70 LYS A C 1
ATOM 550 O O . LYS A 1 70 ? -4.300 14.122 -11.078 1.00 88.31 70 LYS A O 1
ATOM 555 N N . GLU A 1 71 ? -3.390 12.071 -10.991 1.00 88.56 71 GLU A N 1
ATOM 556 C CA . GLU A 1 71 ? -4.515 11.360 -11.613 1.00 88.56 71 GLU A CA 1
ATOM 557 C C . GLU A 1 71 ? -5.662 11.119 -10.626 1.00 88.56 71 GLU A C 1
ATOM 559 O O . GLU A 1 71 ? -6.790 10.877 -11.054 1.00 88.56 71 GLU A O 1
ATOM 564 N N . ILE A 1 72 ? -5.405 11.245 -9.316 1.00 87.31 72 ILE A N 1
ATOM 565 C CA . ILE A 1 72 ? -6.453 11.209 -8.298 1.00 87.31 72 ILE A CA 1
ATOM 566 C C . ILE A 1 72 ? -7.270 12.492 -8.437 1.00 87.31 72 ILE A C 1
ATOM 568 O O . ILE A 1 72 ? -6.880 13.569 -7.983 1.00 87.31 72 ILE A O 1
ATOM 572 N N . THR A 1 73 ? -8.415 12.360 -9.094 1.00 82.06 73 THR A N 1
ATOM 573 C CA . THR A 1 73 ? -9.406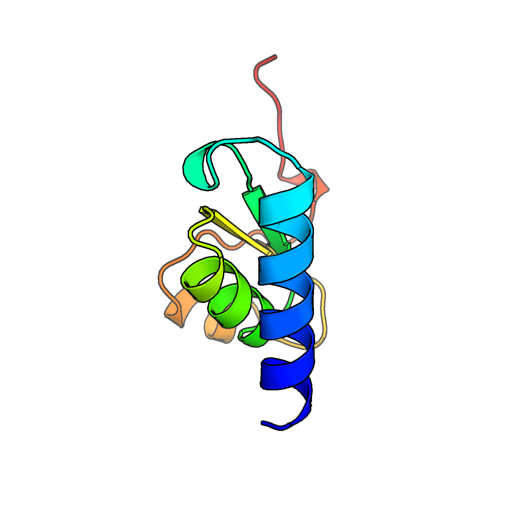 13.420 -9.237 1.00 82.06 73 THR A CA 1
ATOM 574 C C . THR A 1 73 ? -10.581 13.091 -8.327 1.00 82.06 73 THR A C 1
ATOM 576 O O . THR A 1 73 ? -11.082 11.970 -8.314 1.00 82.06 73 THR A O 1
ATOM 579 N N . GLY A 1 74 ? -10.977 14.046 -7.491 1.00 71.81 74 GLY A N 1
ATOM 580 C CA . GLY A 1 74 ? -12.136 13.880 -6.625 1.00 71.81 74 GLY A CA 1
ATOM 581 C C . GLY A 1 74 ? -13.405 14.300 -7.354 1.00 71.81 74 GLY A C 1
ATOM 582 O O . GLY A 1 74 ? -13.471 15.421 -7.851 1.00 71.81 74 GLY A O 1
ATOM 583 N N . ASN A 1 75 ? -14.429 13.450 -7.333 1.00 58.47 75 ASN A N 1
ATOM 584 C CA . ASN A 1 75 ? -15.780 13.959 -7.126 1.00 58.47 75 ASN A CA 1
ATOM 585 C C . ASN A 1 75 ? -15.973 13.977 -5.605 1.00 58.47 75 ASN A C 1
ATOM 587 O O . ASN A 1 75 ? -16.268 12.935 -5.022 1.00 58.47 75 ASN A O 1
ATOM 591 N N . LEU A 1 76 ? -15.674 15.116 -4.974 1.00 47.03 76 LEU A N 1
ATOM 592 C CA . LEU A 1 76 ? -16.092 15.375 -3.592 1.00 47.03 76 LEU A CA 1
ATOM 593 C C . LEU A 1 76 ? -17.611 15.557 -3.546 1.00 47.03 76 LEU A C 1
ATOM 595 O O . LEU A 1 76 ? -18.131 16.253 -4.449 1.00 47.03 76 LEU A O 1
#